Protein AF-A0A936GMY6-F1 (afdb_monomer)

Structure (mmCIF, N/CA/C/O backbone):
data_AF-A0A936GMY6-F1
#
_entry.id   AF-A0A936GMY6-F1
#
loop_
_atom_site.group_PDB
_atom_site.id
_atom_site.type_symbol
_atom_site.label_atom_id
_atom_site.label_alt_id
_atom_site.label_comp_id
_atom_site.label_asym_id
_atom_site.label_entity_id
_atom_site.label_seq_id
_atom_site.pdbx_PDB_ins_code
_atom_site.Cartn_x
_atom_site.Cartn_y
_atom_site.Cartn_z
_atom_site.occupancy
_atom_site.B_iso_or_equiv
_atom_site.auth_seq_id
_atom_site.auth_comp_id
_atom_site.auth_asym_id
_atom_site.auth_atom_id
_atom_site.pdbx_PDB_model_num
ATOM 1 N N . MET A 1 1 ? -50.183 58.309 56.655 1.00 37.19 1 MET A N 1
ATOM 2 C CA . MET A 1 1 ? -50.178 58.803 55.260 1.00 37.19 1 MET A CA 1
ATOM 3 C C . MET A 1 1 ? -48.774 58.585 54.736 1.00 37.19 1 MET A C 1
ATOM 5 O O . MET A 1 1 ? -47.871 58.982 55.447 1.00 37.19 1 MET A O 1
ATOM 9 N N . GLU A 1 2 ? -48.442 57.932 53.631 1.00 38.84 2 GLU A N 1
ATOM 10 C CA . GLU A 1 2 ? -49.088 57.207 52.527 1.00 38.84 2 GLU A CA 1
ATOM 11 C C . GLU A 1 2 ? -47.972 56.224 52.066 1.00 38.84 2 GLU A C 1
ATOM 13 O O . GLU A 1 2 ? -46.813 56.610 52.020 1.00 38.84 2 GLU A O 1
ATOM 18 N N . ILE A 1 3 ? -48.146 54.899 52.081 1.00 44.22 3 ILE A N 1
ATOM 19 C CA . ILE A 1 3 ? -48.715 54.056 51.021 1.00 44.22 3 ILE A CA 1
ATOM 20 C C . ILE A 1 3 ? -47.826 53.971 49.733 1.00 44.22 3 ILE A C 1
ATOM 22 O O . ILE A 1 3 ? -47.657 54.974 49.052 1.00 44.22 3 ILE A O 1
ATOM 26 N N . LYS A 1 4 ? -47.469 52.713 49.351 1.00 43.94 4 LYS A N 1
ATOM 27 C CA . LYS A 1 4 ? -47.248 52.137 47.978 1.00 43.94 4 LYS A CA 1
ATOM 28 C C . LYS A 1 4 ? -45.870 52.329 47.283 1.00 43.94 4 LYS A C 1
ATOM 30 O O . LYS A 1 4 ? -45.279 53.381 47.425 1.00 43.94 4 LYS A O 1
ATOM 35 N N . TYR A 1 5 ? -45.263 51.423 46.487 1.00 50.25 5 TYR A N 1
ATOM 36 C CA . TYR A 1 5 ? -45.522 50.082 45.899 1.00 50.25 5 TYR A CA 1
ATOM 37 C C . TYR A 1 5 ? -44.147 49.406 45.619 1.00 50.25 5 TYR A C 1
ATOM 39 O O . TYR A 1 5 ? -43.230 50.070 45.151 1.00 50.25 5 TYR A O 1
ATOM 47 N N . SER A 1 6 ? -43.899 48.151 46.012 1.00 52.28 6 SER A N 1
ATOM 48 C CA . SER A 1 6 ? -43.818 46.935 45.166 1.00 52.28 6 SER A CA 1
ATOM 49 C C . SER A 1 6 ? -43.630 47.118 43.648 1.00 52.28 6 SER A C 1
ATOM 51 O O . SER A 1 6 ? -44.605 47.402 42.958 1.00 52.28 6 SER A O 1
ATOM 53 N N . ILE A 1 7 ? -42.432 46.820 43.121 1.00 53.59 7 ILE A N 1
ATOM 54 C CA . ILE A 1 7 ? -42.253 46.246 41.773 1.00 53.59 7 ILE A CA 1
ATOM 55 C C . ILE A 1 7 ? -41.162 45.170 41.851 1.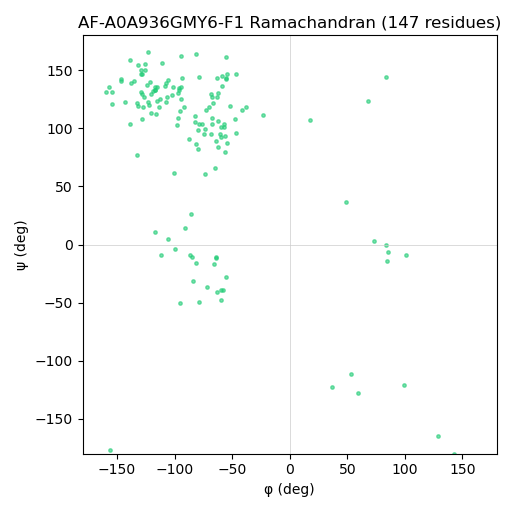00 53.59 7 ILE A C 1
ATOM 57 O O . ILE A 1 7 ? -39.970 45.451 41.956 1.00 53.59 7 ILE A O 1
ATOM 61 N N . ILE A 1 8 ? -41.616 43.919 41.833 1.00 53.56 8 ILE A N 1
ATOM 62 C CA . ILE A 1 8 ? -40.814 42.716 41.626 1.00 53.56 8 ILE A CA 1
ATOM 63 C C . ILE A 1 8 ? -40.566 42.627 40.121 1.00 53.56 8 ILE A C 1
ATOM 65 O O . ILE A 1 8 ? -41.468 42.266 39.366 1.00 53.56 8 ILE A O 1
ATOM 69 N N . THR A 1 9 ? -39.366 42.970 39.665 1.00 56.12 9 THR A N 1
ATOM 70 C CA . THR A 1 9 ? -38.997 42.774 38.258 1.00 56.12 9 THR A CA 1
ATOM 71 C C . THR A 1 9 ? -38.430 41.368 38.092 1.00 56.12 9 THR A C 1
ATOM 73 O O . THR A 1 9 ? -37.238 41.124 38.266 1.00 56.12 9 THR A O 1
ATOM 76 N N . SER A 1 10 ? -39.319 40.423 37.787 1.00 50.34 10 SER A N 1
ATOM 77 C CA . SER A 1 10 ? -38.980 39.079 37.323 1.00 50.34 10 SER A CA 1
ATOM 78 C C . SER A 1 10 ? -38.230 39.158 35.991 1.00 50.34 10 SER A C 1
ATOM 80 O O . SER A 1 10 ? -38.831 39.416 34.951 1.00 50.34 10 SER A O 1
ATOM 82 N N . PHE A 1 11 ? -36.920 38.910 36.002 1.00 49.28 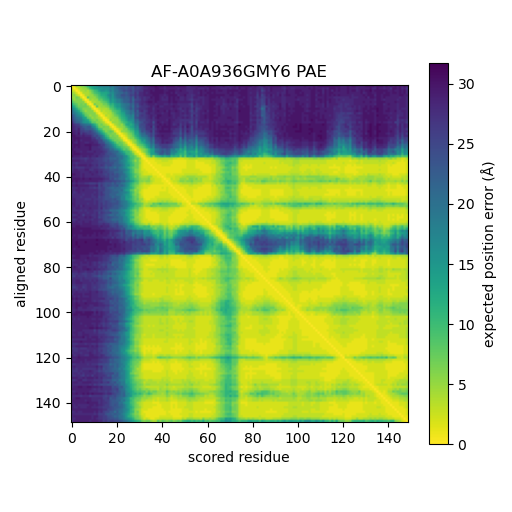11 PHE A N 1
ATOM 83 C CA . PHE A 1 11 ? -36.176 38.622 34.777 1.00 49.28 11 PHE A CA 1
ATOM 84 C C . PHE A 1 11 ? -36.358 37.145 34.423 1.00 49.28 11 PHE A C 1
ATOM 86 O O . PHE A 1 11 ? -35.806 36.249 35.061 1.00 49.28 11 PHE A O 1
ATOM 93 N N . LEU A 1 12 ? -37.183 36.906 33.406 1.00 52.84 12 LEU A N 1
ATOM 94 C CA . LEU A 1 12 ? -37.364 35.612 32.767 1.00 52.84 12 LEU A CA 1
ATOM 95 C C . LEU A 1 12 ? -36.065 35.250 32.026 1.00 52.84 12 LEU A C 1
ATOM 97 O O . LEU A 1 12 ? -35.718 35.861 31.016 1.00 52.84 12 LEU A O 1
ATOM 101 N N . ILE A 1 13 ? -35.333 34.268 32.546 1.00 53.66 13 ILE A N 1
ATOM 102 C CA . ILE A 1 13 ? -34.151 33.696 31.899 1.00 53.66 13 ILE A C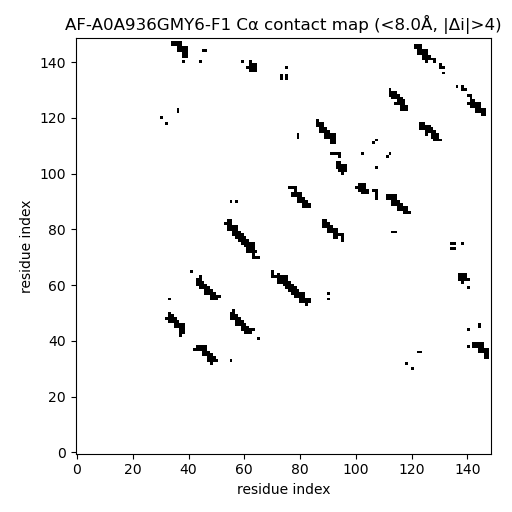A 1
ATOM 103 C C . ILE A 1 13 ? -34.641 32.785 30.768 1.00 53.66 13 ILE A C 1
ATOM 105 O O . ILE A 1 13 ? -35.100 31.670 31.010 1.00 53.66 13 ILE A O 1
ATOM 109 N N . LEU A 1 14 ? -34.542 33.251 29.523 1.00 47.66 14 LEU A N 1
ATOM 110 C CA . LEU A 1 14 ? -34.749 32.412 28.346 1.00 47.66 14 LEU A CA 1
ATOM 111 C C . LEU A 1 14 ? -33.450 31.636 28.063 1.00 47.66 14 LEU A C 1
ATOM 113 O O . LEU A 1 14 ? -32.590 32.088 27.309 1.00 47.66 14 LEU A O 1
ATOM 117 N N . VAL A 1 15 ? -33.278 30.473 28.697 1.00 56.28 15 VAL A N 1
ATOM 118 C CA . VAL A 1 15 ? -32.215 29.530 28.319 1.00 56.28 15 VAL A CA 1
ATOM 119 C C . VAL A 1 15 ? -32.638 28.850 27.020 1.00 56.28 15 VAL A C 1
ATOM 121 O O . VAL A 1 15 ? -33.373 27.863 27.025 1.00 56.28 15 VAL A O 1
ATOM 124 N N . VAL A 1 16 ? -32.179 29.383 25.888 1.00 59.53 16 VAL A N 1
ATOM 125 C CA . VAL A 1 16 ? -32.213 28.666 24.610 1.00 59.53 16 VAL A CA 1
ATOM 126 C C . VAL A 1 16 ? -31.221 27.514 24.725 1.00 59.53 16 VAL A C 1
ATOM 128 O O . VAL A 1 16 ? -30.016 27.678 24.538 1.00 59.53 16 VAL A O 1
ATOM 131 N N . THR A 1 17 ? -31.720 26.335 25.084 1.00 55.88 17 THR A N 1
ATOM 132 C CA . THR A 1 17 ? -30.949 25.107 24.932 1.00 55.88 17 THR A CA 1
ATOM 133 C C . THR A 1 17 ? -30.931 24.773 23.445 1.00 55.88 17 THR A C 1
ATOM 135 O O . THR A 1 17 ? -31.882 24.230 22.890 1.00 55.88 17 THR A O 1
ATOM 138 N N . CYS A 1 18 ? -29.836 25.122 22.766 1.00 46.34 18 CYS A N 1
ATOM 139 C CA . CYS A 1 18 ? -29.472 24.412 21.549 1.00 46.34 18 CYS A CA 1
ATOM 140 C C . CYS A 1 18 ? -29.334 22.940 21.941 1.00 46.34 18 CYS A C 1
ATOM 142 O O . CYS A 1 18 ? -28.355 22.554 22.582 1.00 46.34 18 CYS A O 1
ATOM 144 N N . GLN A 1 19 ? -30.330 22.128 21.585 1.00 49.94 19 GLN A N 1
ATOM 145 C CA . GLN A 1 19 ? -30.170 20.688 21.497 1.00 49.94 19 GLN A CA 1
ATOM 146 C C . GLN A 1 19 ? -29.072 20.447 20.465 1.00 49.94 19 GLN A C 1
ATOM 148 O O . GLN A 1 19 ? -29.308 20.411 19.259 1.00 49.94 19 GLN A O 1
ATOM 153 N N . ALA A 1 20 ? -27.835 20.348 20.950 1.00 49.22 20 ALA A N 1
ATOM 154 C CA . ALA A 1 20 ? -26.781 19.688 20.223 1.00 49.22 20 ALA A CA 1
ATOM 155 C C . ALA A 1 20 ? -27.300 18.274 19.978 1.00 49.22 20 ALA A C 1
ATOM 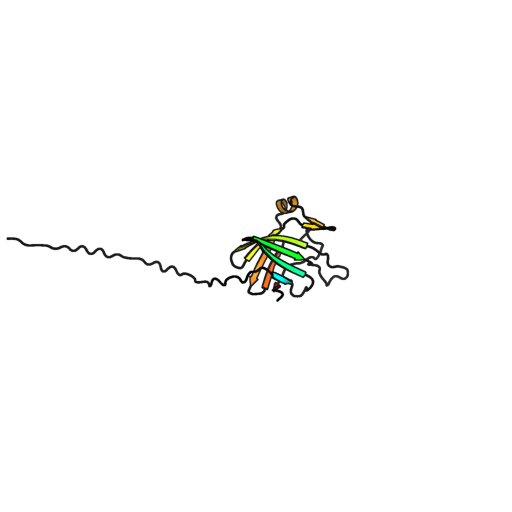157 O O . ALA A 1 20 ? -27.323 17.442 20.886 1.00 49.22 20 ALA A O 1
ATOM 158 N N . ASN A 1 21 ? -27.783 18.040 18.759 1.00 45.03 21 ASN A N 1
ATOM 159 C CA . ASN A 1 21 ? -27.979 16.713 18.218 1.00 45.03 21 ASN A CA 1
ATOM 160 C C . ASN A 1 21 ? -26.575 16.106 18.169 1.00 45.03 21 ASN A C 1
ATOM 162 O O . ASN A 1 21 ? -25.839 16.233 17.190 1.00 45.03 21 ASN A O 1
ATOM 166 N N . ALA A 1 22 ? -26.149 15.559 19.306 1.00 47.06 22 ALA A N 1
ATOM 167 C CA . ALA A 1 22 ? -25.025 14.668 19.384 1.00 47.06 22 ALA A CA 1
ATOM 168 C C . ALA A 1 22 ? -25.462 13.453 18.578 1.00 47.06 22 ALA A C 1
ATOM 170 O O . ALA A 1 22 ? -26.091 12.534 19.102 1.00 47.06 22 ALA A O 1
ATOM 171 N N . ASP A 1 23 ? -25.173 13.502 17.277 1.00 42.69 23 ASP A N 1
ATOM 172 C CA . ASP A 1 23 ? -25.046 12.333 16.431 1.00 42.69 23 ASP A CA 1
ATOM 173 C C . ASP A 1 23 ? -24.023 11.441 17.124 1.00 42.69 23 ASP A C 1
ATOM 175 O O . ASP A 1 23 ? -22.810 11.509 16.909 1.00 42.69 23 ASP A O 1
ATOM 179 N N . ASN A 1 24 ? -24.546 10.620 18.026 1.00 44.50 24 ASN A N 1
ATOM 180 C CA . ASN A 1 24 ? -23.868 9.566 18.734 1.00 44.50 24 ASN A CA 1
ATOM 181 C C . ASN A 1 24 ? -23.668 8.448 17.704 1.00 44.50 24 ASN A C 1
ATOM 183 O O . ASN A 1 24 ? -24.198 7.343 17.818 1.00 44.50 24 ASN A O 1
ATOM 187 N N . ARG A 1 25 ? -22.930 8.763 16.627 1.00 45.59 25 ARG A N 1
ATOM 188 C CA . ARG A 1 25 ? -22.247 7.772 15.812 1.00 45.59 25 ARG A CA 1
ATOM 189 C C . ARG A 1 25 ? -21.303 7.110 16.780 1.00 45.59 25 ARG A C 1
ATOM 191 O O . ARG A 1 25 ? -20.223 7.630 17.042 1.00 45.59 25 ARG A O 1
ATOM 198 N N . SER A 1 26 ? -21.783 6.000 17.329 1.00 45.38 26 SER A N 1
ATOM 199 C CA . SER A 1 26 ? -21.018 4.994 18.033 1.00 45.38 26 SER A CA 1
ATOM 200 C C . SER A 1 26 ? -19.571 5.083 17.571 1.00 45.38 26 SER A C 1
ATOM 202 O O . SER A 1 26 ? -19.277 4.812 16.397 1.00 45.38 26 SER A O 1
ATOM 204 N N . ASN A 1 27 ? -18.694 5.512 18.479 1.00 43.22 27 ASN A N 1
ATOM 205 C CA . ASN A 1 27 ? -17.287 5.170 18.430 1.00 43.22 27 ASN A CA 1
ATOM 206 C C . ASN A 1 27 ? -17.253 3.637 18.428 1.00 43.22 27 ASN A C 1
ATOM 208 O O . ASN A 1 27 ? -17.086 3.006 19.465 1.00 43.22 27 ASN A O 1
ATOM 212 N N . GLU A 1 28 ? -17.501 3.026 17.265 1.00 43.62 28 GLU A N 1
ATOM 213 C CA . GLU A 1 28 ? -16.988 1.711 16.934 1.00 43.62 28 GLU A CA 1
ATOM 214 C C . GLU A 1 28 ? -15.493 1.904 17.106 1.00 43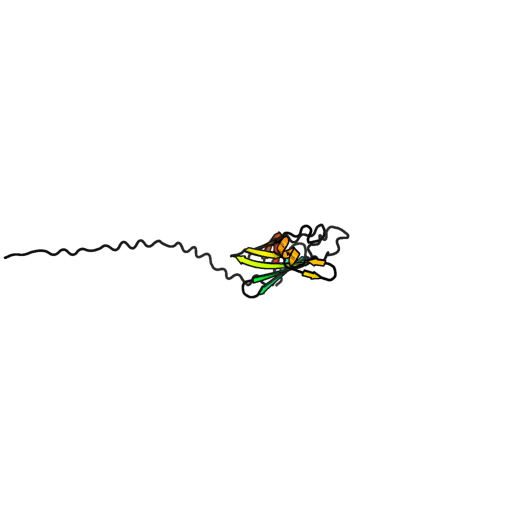.62 28 GLU A C 1
ATOM 216 O O . GLU A 1 28 ? -14.823 2.447 16.222 1.00 43.62 28 GLU A O 1
ATOM 221 N N . THR A 1 29 ? -15.010 1.576 18.305 1.00 49.03 29 THR A N 1
ATOM 222 C CA . THR A 1 29 ? -13.600 1.455 18.610 1.00 49.03 29 THR A CA 1
ATOM 223 C C . THR A 1 29 ? -13.066 0.617 17.480 1.00 49.03 29 THR A C 1
ATOM 225 O O . THR A 1 29 ? -13.458 -0.541 17.324 1.00 49.03 29 THR A O 1
ATOM 228 N N . ILE A 1 30 ? -12.305 1.255 16.597 1.00 54.91 30 ILE A N 1
ATOM 229 C CA . ILE A 1 30 ? -11.721 0.579 15.462 1.00 54.91 30 ILE A CA 1
ATOM 230 C C . ILE A 1 30 ? -10.854 -0.499 16.101 1.00 54.91 30 ILE A C 1
ATOM 232 O O . ILE A 1 30 ? -9.793 -0.188 16.638 1.00 54.91 30 ILE A O 1
ATOM 236 N N . SER A 1 31 ? -11.357 -1.743 16.120 1.00 56.75 31 SER A N 1
ATOM 237 C CA . SER A 1 31 ? -10.551 -2.949 16.283 1.00 56.75 31 SER A CA 1
ATOM 238 C C . SER A 1 31 ? -9.287 -2.662 15.505 1.00 56.75 31 SER A C 1
ATOM 240 O O . SER A 1 31 ? -9.409 -2.356 14.315 1.00 56.75 31 SER A O 1
ATOM 242 N N . THR A 1 32 ? -8.142 -2.642 16.186 1.00 79.50 32 THR A N 1
ATOM 243 C CA . THR A 1 32 ? -6.884 -2.138 15.633 1.00 79.50 32 THR A CA 1
ATOM 244 C C . THR A 1 32 ? -6.758 -2.610 14.186 1.00 79.50 32 THR A C 1
ATOM 246 O O . THR A 1 32 ? -6.762 -3.809 13.913 1.00 79.50 32 THR A O 1
ATOM 249 N N . ILE A 1 33 ? -6.750 -1.672 13.227 1.00 91.69 33 ILE A N 1
ATOM 250 C CA . ILE A 1 33 ? -6.670 -2.031 11.797 1.00 91.69 33 ILE A CA 1
ATOM 251 C C . ILE A 1 33 ? -5.349 -2.726 11.467 1.00 91.69 33 ILE A C 1
ATOM 253 O O . ILE A 1 33 ? -5.195 -3.258 10.372 1.00 91.69 33 ILE A O 1
ATOM 257 N N . ALA A 1 34 ? -4.403 -2.717 12.407 1.00 94.19 34 ALA A N 1
ATOM 258 C CA . ALA A 1 34 ? -3.203 -3.517 12.353 1.00 94.19 34 ALA A CA 1
ATOM 259 C C . ALA A 1 34 ? -3.534 -5.008 12.176 1.00 94.19 34 ALA A C 1
ATOM 261 O O . ALA A 1 34 ? -4.513 -5.542 12.711 1.00 94.19 34 ALA A O 1
ATOM 262 N N . GLY A 1 35 ? -2.702 -5.687 11.404 1.00 95.56 35 GLY A N 1
ATOM 263 C CA . GLY A 1 35 ? -2.871 -7.089 11.062 1.00 95.56 35 GLY A CA 1
ATOM 264 C C . GLY A 1 35 ? -2.460 -7.380 9.630 1.00 95.56 35 GLY A C 1
ATOM 265 O O . GLY A 1 35 ? -2.040 -6.494 8.887 1.00 95.56 35 GLY A O 1
ATOM 266 N N . ILE A 1 36 ? -2.596 -8.648 9.265 1.00 97.00 36 ILE A N 1
ATOM 267 C CA . ILE A 1 36 ? -2.303 -9.152 7.927 1.00 97.00 36 ILE A CA 1
ATOM 268 C C . ILE A 1 36 ? -3.627 -9.330 7.192 1.00 97.00 36 ILE A C 1
ATOM 270 O O . ILE A 1 36 ? -4.593 -9.858 7.749 1.00 97.00 36 ILE A O 1
ATOM 274 N N . TYR A 1 37 ? -3.667 -8.900 5.942 1.00 97.44 37 TYR A N 1
ATOM 275 C CA . TYR A 1 37 ? -4.803 -9.034 5.055 1.00 97.44 37 TYR A CA 1
ATOM 276 C C . TYR A 1 37 ? -4.360 -9.657 3.733 1.00 97.44 37 TYR A C 1
ATOM 278 O O . TYR A 1 37 ? -3.251 -9.408 3.274 1.00 97.44 37 TYR A O 1
ATOM 286 N N . ILE A 1 38 ? -5.232 -10.447 3.116 1.00 95.94 38 ILE A N 1
ATOM 287 C CA . ILE A 1 38 ? -4.988 -11.116 1.833 1.00 95.94 38 ILE A CA 1
ATOM 288 C C . ILE A 1 38 ? -5.995 -10.592 0.813 1.00 95.94 38 ILE A C 1
ATOM 290 O O . ILE A 1 38 ? -7.176 -10.464 1.150 1.00 95.94 38 ILE A O 1
ATOM 294 N N . LEU A 1 39 ? -5.550 -10.271 -0.402 1.00 94.81 39 LEU A N 1
ATOM 295 C CA . LEU A 1 39 ? -6.430 -9.808 -1.474 1.00 94.81 39 LEU A CA 1
ATOM 296 C C . LEU A 1 39 ? -7.365 -10.943 -1.917 1.00 94.81 39 LEU A C 1
ATOM 298 O O . LEU A 1 39 ? -6.930 -12.049 -2.241 1.00 94.81 39 LEU A O 1
ATOM 302 N N . ASN A 1 40 ? -8.672 -10.681 -1.936 1.00 93.25 40 ASN A N 1
ATOM 303 C CA . ASN A 1 40 ? -9.646 -11.658 -2.414 1.00 93.25 40 ASN A CA 1
ATOM 304 C C . ASN A 1 40 ? -9.394 -11.983 -3.893 1.00 93.25 40 ASN A C 1
ATOM 306 O O . ASN A 1 40 ? -9.294 -11.077 -4.711 1.00 93.25 40 ASN A O 1
ATOM 310 N N . GLY A 1 41 ? -9.335 -13.273 -4.230 1.00 87.56 41 GLY A N 1
ATOM 311 C CA . GLY A 1 41 ? -9.061 -13.741 -5.595 1.00 87.56 41 GLY A CA 1
ATOM 312 C C . GLY A 1 41 ? -7.573 -13.827 -5.955 1.00 87.56 41 GLY A C 1
ATOM 313 O O . GLY A 1 41 ? -7.245 -14.523 -6.904 1.00 87.56 41 GLY A O 1
ATOM 314 N N . HIS A 1 42 ? -6.684 -13.222 -5.159 1.00 86.25 42 HIS A N 1
ATOM 315 C CA . HIS A 1 42 ? -5.236 -13.198 -5.396 1.00 86.25 42 HIS A CA 1
ATOM 316 C C . HIS A 1 42 ? -4.489 -13.5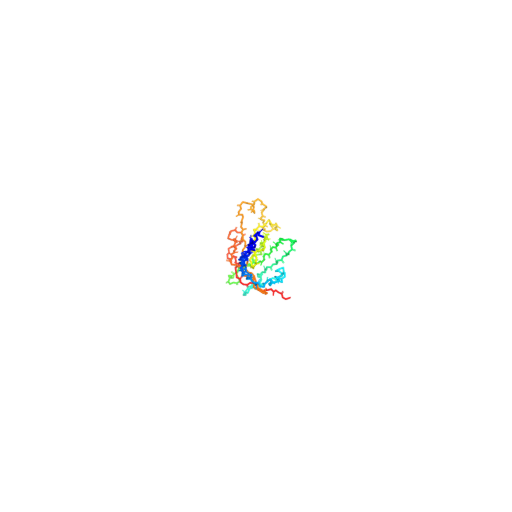54 -4.098 1.00 86.25 42 HIS A C 1
ATOM 318 O O . HIS A 1 42 ? -3.982 -12.670 -3.405 1.00 86.25 42 HIS A O 1
ATOM 324 N N . PRO A 1 43 ? -4.429 -14.844 -3.712 1.00 81.38 43 PRO A N 1
ATOM 325 C CA . PRO A 1 43 ? -3.933 -15.263 -2.398 1.00 81.38 43 PRO A CA 1
ATOM 326 C C . PRO A 1 43 ? -2.439 -14.990 -2.167 1.00 81.38 43 PRO A C 1
ATOM 328 O O . PRO A 1 43 ? -1.996 -15.009 -1.020 1.00 81.38 43 PRO A O 1
ATOM 331 N N . LYS A 1 44 ? -1.676 -14.740 -3.239 1.00 86.38 44 LYS A N 1
ATOM 332 C CA . LYS A 1 44 ? -0.265 -14.334 -3.182 1.00 86.38 44 LYS A CA 1
ATOM 333 C C . LYS A 1 44 ? -0.080 -12.837 -2.916 1.00 86.38 44 LYS A C 1
ATOM 335 O O . LYS A 1 44 ? 1.006 -12.432 -2.530 1.00 86.38 44 LYS A O 1
ATOM 340 N N . THR A 1 45 ? -1.127 -12.026 -3.078 1.00 91.69 45 THR A N 1
ATOM 341 C CA . THR A 1 45 ? -1.078 -10.589 -2.800 1.00 91.69 45 THR A CA 1
ATOM 342 C C . THR A 1 45 ? -1.516 -10.332 -1.363 1.00 91.69 45 THR A C 1
ATOM 344 O O . THR A 1 45 ? -2.657 -10.608 -0.972 1.00 91.69 45 THR A O 1
ATOM 347 N N . SER A 1 46 ? -0.610 -9.775 -0.563 1.00 95.12 46 SER A N 1
ATOM 348 C CA . SER A 1 46 ? -0.829 -9.550 0.864 1.00 95.12 46 SER A CA 1
ATOM 349 C C . SER A 1 46 ? -0.599 -8.098 1.266 1.00 95.12 46 SER A C 1
ATOM 351 O O . SER A 1 46 ? 0.097 -7.346 0.591 1.00 95.12 46 SER A O 1
ATOM 353 N N . MET A 1 47 ? -1.234 -7.696 2.364 1.00 97.56 47 MET A N 1
ATOM 354 C CA . MET A 1 47 ? -1.062 -6.396 2.993 1.00 97.56 47 MET A CA 1
ATOM 355 C C . MET A 1 47 ? -0.859 -6.579 4.490 1.00 97.56 47 MET A C 1
ATOM 357 O O . MET A 1 47 ? -1.741 -7.086 5.187 1.00 97.56 47 MET A O 1
ATOM 361 N N . ARG A 1 48 ? 0.260 -6.100 5.014 1.00 97.69 48 ARG A N 1
ATOM 362 C CA . ARG A 1 48 ? 0.540 -6.039 6.443 1.00 97.69 48 ARG A CA 1
ATOM 363 C C . ARG A 1 48 ? 0.434 -4.597 6.915 1.00 97.69 48 ARG A C 1
ATOM 365 O O . ARG A 1 48 ? 1.043 -3.697 6.352 1.00 97.69 48 ARG A O 1
ATOM 372 N N . ILE A 1 49 ? -0.365 -4.376 7.955 1.00 97.50 49 ILE A N 1
ATOM 373 C CA . ILE A 1 49 ? -0.534 -3.070 8.593 1.00 97.50 49 ILE A CA 1
ATOM 374 C C . ILE A 1 49 ? -0.002 -3.160 10.017 1.00 97.50 49 ILE A C 1
ATOM 376 O O . ILE A 1 49 ? -0.476 -3.973 10.811 1.00 97.50 49 ILE A O 1
ATOM 380 N N . ILE A 1 50 ? 0.948 -2.296 10.353 1.00 96.50 50 ILE A N 1
ATOM 381 C CA . ILE A 1 50 ? 1.544 -2.184 11.685 1.00 96.50 50 ILE A CA 1
ATOM 382 C C . ILE A 1 50 ? 1.212 -0.799 12.222 1.00 96.50 50 ILE A C 1
ATOM 384 O O . ILE A 1 50 ? 1.344 0.199 11.516 1.00 96.50 50 ILE A O 1
ATOM 388 N N . GLN A 1 51 ? 0.757 -0.730 13.468 1.00 94.31 51 GLN A N 1
ATOM 389 C CA . GLN A 1 51 ? 0.565 0.543 14.147 1.00 94.31 51 GLN A CA 1
ATOM 390 C C . GLN A 1 51 ? 1.810 0.858 14.972 1.00 94.31 51 GLN A C 1
ATOM 392 O O . GLN A 1 51 ? 2.180 0.071 15.838 1.00 94.31 51 GLN A O 1
ATOM 397 N N . ASP A 1 52 ? 2.398 2.027 14.739 1.00 90.88 52 ASP A N 1
ATOM 398 C CA . ASP A 1 52 ? 3.409 2.611 15.614 1.00 90.88 52 ASP A CA 1
ATOM 399 C C . ASP A 1 52 ? 2.900 3.971 16.102 1.00 90.88 52 ASP A C 1
ATOM 401 O O . ASP A 1 52 ? 2.694 4.917 15.331 1.00 90.88 52 ASP A O 1
ATOM 405 N N . ASN A 1 53 ? 2.631 4.061 17.404 1.00 86.12 53 ASN A N 1
ATOM 406 C CA . ASN A 1 53 ? 2.011 5.223 18.029 1.00 86.12 53 ASN A CA 1
ATOM 407 C C . ASN A 1 53 ? 0.686 5.627 17.332 1.00 86.12 53 ASN A C 1
ATOM 409 O O . ASN A 1 53 ? -0.329 4.929 17.416 1.00 86.12 53 ASN A O 1
ATOM 413 N N . LYS A 1 54 ? 0.684 6.782 16.648 1.00 85.44 54 LYS A N 1
ATOM 414 C CA . LYS A 1 54 ? -0.458 7.351 15.901 1.00 85.44 54 LYS A CA 1
ATOM 415 C C . LYS A 1 54 ? -0.312 7.216 14.380 1.00 85.44 54 LYS A C 1
ATOM 417 O O . LYS A 1 54 ? -1.129 7.770 13.640 1.00 85.44 54 LYS A O 1
ATOM 422 N N . LYS A 1 55 ? 0.733 6.534 13.914 1.00 92.88 55 LYS A N 1
ATOM 423 C CA . LYS A 1 55 ? 1.009 6.290 12.500 1.00 92.88 55 LYS A CA 1
ATOM 424 C C . LYS A 1 55 ? 0.819 4.813 12.186 1.00 92.88 55 LYS A C 1
ATOM 426 O O . LYS A 1 55 ? 0.883 3.951 13.060 1.00 92.88 55 LYS A O 1
ATOM 431 N N . TYR A 1 56 ? 0.546 4.550 10.920 1.00 95.88 56 TYR A N 1
ATOM 432 C CA . TYR A 1 56 ? 0.408 3.206 10.394 1.00 95.88 56 TYR A CA 1
ATOM 433 C C . TYR A 1 56 ? 1.431 3.002 9.294 1.00 95.88 56 TYR A C 1
ATOM 435 O O . TYR A 1 56 ? 1.524 3.826 8.382 1.00 95.88 56 TYR A O 1
ATOM 443 N N . HIS A 1 57 ? 2.160 1.903 9.407 1.00 97.44 57 HIS A N 1
ATOM 444 C CA . HIS A 1 57 ? 3.074 1.386 8.406 1.00 97.44 57 HIS A CA 1
ATOM 445 C C . HIS A 1 57 ? 2.338 0.308 7.620 1.00 97.44 57 HIS A C 1
ATOM 447 O O . HIS A 1 57 ? 1.699 -0.566 8.210 1.00 97.44 57 HIS A O 1
ATOM 453 N N . ILE A 1 58 ? 2.385 0.406 6.300 1.00 98.06 58 ILE A N 1
ATOM 454 C CA . ILE A 1 58 ? 1.793 -0.543 5.370 1.00 98.06 58 ILE A CA 1
ATOM 455 C C . ILE A 1 58 ? 2.916 -1.155 4.564 1.00 98.06 58 ILE A C 1
ATOM 457 O O . ILE A 1 58 ? 3.752 -0.435 4.027 1.00 98.06 58 ILE A O 1
ATOM 461 N N . GLU A 1 59 ? 2.865 -2.467 4.451 1.00 96.88 59 GLU A N 1
ATOM 462 C CA . GLU A 1 59 ? 3.665 -3.258 3.536 1.00 96.88 59 GLU A CA 1
ATOM 463 C C . GLU A 1 59 ? 2.695 -4.037 2.654 1.00 96.88 59 GLU A C 1
ATOM 465 O O . GLU A 1 59 ? 1.835 -4.761 3.159 1.00 96.88 59 GLU A O 1
ATOM 470 N N . LEU A 1 60 ? 2.769 -3.816 1.347 1.00 95.50 60 LEU A N 1
ATOM 471 C CA . LEU A 1 60 ? 2.089 -4.626 0.344 1.00 95.50 60 LEU A CA 1
ATOM 472 C C . LEU A 1 60 ? 3.129 -5.462 -0.378 1.00 95.50 60 LEU A C 1
ATOM 474 O O . LEU A 1 60 ? 4.185 -4.937 -0.711 1.00 95.50 60 LEU A O 1
ATOM 478 N N . GLU A 1 61 ? 2.796 -6.714 -0.650 1.00 92.56 61 GLU A N 1
ATOM 479 C CA . GLU A 1 61 ? 3.661 -7.660 -1.350 1.00 92.56 61 GLU A CA 1
ATOM 480 C C . GLU A 1 61 ? 2.847 -8.412 -2.406 1.00 92.56 61 GLU A C 1
ATOM 482 O O . GLU A 1 61 ? 1.677 -8.748 -2.173 1.00 92.56 61 GLU A O 1
ATOM 487 N N . GLY A 1 62 ? 3.460 -8.652 -3.565 1.00 89.62 62 GLY A N 1
ATOM 488 C CA . GLY A 1 62 ? 2.875 -9.377 -4.690 1.00 89.62 62 GLY A CA 1
ATOM 489 C C . GLY A 1 62 ? 2.327 -8.434 -5.758 1.00 89.62 62 GLY A C 1
ATOM 490 O O . GLY A 1 62 ? 3.066 -7.644 -6.339 1.00 89.62 62 GLY A O 1
ATOM 491 N N . GLY A 1 63 ? 1.026 -8.535 -6.045 1.00 79.19 63 GLY A N 1
ATOM 492 C CA . GLY A 1 63 ? 0.347 -7.713 -7.053 1.00 79.19 63 GLY A CA 1
ATOM 493 C C . GLY A 1 63 ? 0.444 -8.251 -8.481 1.00 79.19 63 GLY A C 1
ATOM 494 O O . GLY A 1 63 ? -0.218 -7.712 -9.358 1.00 79.19 63 GLY A O 1
ATOM 495 N N . GLY A 1 64 ? 1.216 -9.313 -8.725 1.00 74.25 64 GLY A N 1
ATOM 496 C CA . GLY A 1 64 ? 1.282 -9.973 -10.031 1.00 74.25 64 GLY A CA 1
ATOM 497 C C . GLY A 1 64 ? -0.058 -10.583 -10.463 1.00 74.25 64 GLY A C 1
ATOM 498 O O . GLY A 1 64 ? -0.805 -11.127 -9.646 1.00 74.25 64 GLY A O 1
ATOM 499 N N . ASP A 1 65 ? -0.345 -10.503 -11.761 1.00 65.12 65 ASP A N 1
ATOM 500 C CA . ASP A 1 65 ? -1.499 -11.158 -12.375 1.00 65.12 65 ASP A CA 1
ATOM 501 C C . ASP A 1 65 ? -1.174 -12.632 -12.669 1.00 65.12 65 ASP A C 1
ATOM 503 O O . ASP A 1 65 ? -0.380 -12.933 -13.560 1.00 65.12 65 ASP A O 1
ATOM 507 N N . ASP A 1 66 ? -1.805 -13.546 -11.924 1.00 61.78 66 ASP A N 1
ATOM 508 C CA . ASP A 1 66 ? -1.667 -14.998 -12.107 1.00 61.78 66 ASP A CA 1
ATOM 509 C C . ASP A 1 66 ? -2.210 -15.486 -13.477 1.00 61.78 66 ASP A C 1
ATOM 511 O O . ASP A 1 66 ? -1.978 -16.637 -13.844 1.00 61.78 66 ASP A O 1
ATOM 515 N N . SER A 1 67 ? -2.942 -14.654 -14.236 1.00 56.84 67 SER A N 1
ATOM 516 C CA . SER A 1 67 ? -3.521 -15.019 -15.542 1.00 56.84 67 SER A CA 1
ATOM 517 C C . SER A 1 67 ? -2.572 -14.855 -16.733 1.00 56.84 67 SER A C 1
ATOM 519 O O . SER A 1 67 ? -2.863 -15.349 -17.825 1.00 56.84 67 SER A O 1
ATOM 521 N N . ILE A 1 68 ? -1.422 -14.206 -16.538 1.00 55.56 68 ILE A N 1
ATOM 522 C CA . ILE A 1 68 ? -0.403 -14.042 -17.575 1.00 55.56 68 ILE A CA 1
ATOM 523 C C . ILE A 1 68 ? 0.665 -15.119 -17.355 1.00 55.56 68 ILE A C 1
ATOM 525 O O . ILE A 1 68 ? 1.509 -14.994 -16.467 1.00 55.56 68 ILE A O 1
ATOM 529 N N . GLU A 1 69 ? 0.640 -16.191 -18.160 1.00 44.19 69 GLU A N 1
ATOM 530 C CA . GLU A 1 69 ? 1.716 -17.191 -18.183 1.00 44.19 69 GLU A CA 1
ATOM 531 C C . GLU A 1 69 ? 3.070 -16.485 -18.368 1.00 44.19 69 GLU A C 1
ATOM 533 O O . GLU A 1 69 ? 3.298 -15.786 -19.354 1.00 44.19 69 GLU A O 1
ATOM 538 N N . GLY A 1 70 ? 3.966 -16.637 -17.390 1.00 46.88 70 GLY A N 1
ATOM 539 C CA . GLY A 1 70 ? 5.279 -15.983 -17.383 1.00 46.88 70 GLY A CA 1
ATOM 540 C C . GLY A 1 70 ? 5.384 -14.747 -16.487 1.00 46.88 70 GLY A C 1
ATOM 541 O O . GLY A 1 70 ? 6.501 -14.300 -16.231 1.00 46.88 70 GLY A O 1
ATOM 542 N N . ASN A 1 71 ? 4.277 -14.247 -15.929 1.00 45.19 71 ASN A N 1
ATOM 543 C CA . ASN A 1 71 ? 4.330 -13.312 -14.810 1.00 45.19 71 ASN A CA 1
ATOM 544 C C . ASN A 1 71 ? 4.584 -14.133 -13.540 1.00 45.19 71 ASN A C 1
ATOM 546 O O . ASN A 1 71 ? 3.685 -14.534 -12.801 1.00 45.19 71 ASN A O 1
ATOM 550 N N . VAL A 1 72 ? 5.862 -14.448 -13.320 1.00 45.88 72 VAL A N 1
ATOM 551 C CA . VAL A 1 72 ? 6.363 -14.773 -11.982 1.00 45.88 72 VAL A CA 1
ATOM 552 C C . VAL A 1 72 ? 5.818 -13.699 -11.042 1.00 45.88 72 VAL A C 1
ATOM 554 O O . VAL A 1 72 ? 5.654 -12.563 -11.481 1.00 45.88 72 VAL A O 1
ATOM 557 N N . SER A 1 73 ? 5.527 -14.036 -9.784 1.00 51.12 73 SER A N 1
ATOM 558 C CA . SER A 1 73 ? 5.367 -13.025 -8.735 1.00 51.12 73 SER A CA 1
ATOM 559 C C . SER A 1 73 ? 6.540 -12.058 -8.866 1.00 51.12 73 SER A C 1
ATOM 561 O O . SER A 1 73 ? 7.651 -12.366 -8.452 1.00 51.12 73 SER A O 1
ATOM 563 N N . ALA A 1 74 ? 6.354 -10.939 -9.563 1.00 53.25 74 ALA A N 1
ATOM 564 C CA . ALA A 1 74 ? 7.243 -9.824 -9.410 1.00 53.25 74 ALA A CA 1
ATOM 565 C C . ALA A 1 74 ? 6.902 -9.413 -7.994 1.00 53.25 74 ALA A C 1
ATOM 567 O O . ALA A 1 74 ? 5.791 -8.932 -7.762 1.00 53.25 74 ALA A O 1
ATOM 568 N N . ASP A 1 75 ? 7.789 -9.755 -7.064 1.00 69.81 75 ASP A N 1
ATOM 569 C CA . ASP A 1 75 ? 7.678 -9.468 -5.641 1.00 69.81 75 ASP A CA 1
ATOM 570 C C . ASP A 1 75 ? 7.735 -7.944 -5.471 1.00 69.81 75 ASP A C 1
ATOM 572 O O . ASP A 1 75 ? 8.712 -7.368 -4.997 1.00 69.81 75 ASP A O 1
ATOM 576 N N . CYS A 1 76 ? 6.715 -7.244 -5.976 1.00 87.25 76 CYS A N 1
ATOM 577 C CA . CYS A 1 76 ? 6.618 -5.817 -5.837 1.00 87.25 76 CYS A CA 1
ATOM 578 C C . CYS A 1 76 ? 6.254 -5.576 -4.387 1.00 87.25 76 CYS A C 1
ATOM 580 O O . CYS A 1 76 ? 5.187 -5.982 -3.918 1.00 87.25 76 CYS A O 1
ATOM 582 N N . ILE A 1 77 ? 7.173 -4.925 -3.691 1.00 92.19 77 ILE A N 1
ATOM 583 C CA . ILE A 1 77 ? 7.000 -4.554 -2.303 1.00 92.19 77 ILE A CA 1
ATOM 584 C C . ILE A 1 77 ? 6.795 -3.050 -2.249 1.00 92.19 77 ILE A C 1
ATOM 586 O O . ILE A 1 77 ? 7.622 -2.276 -2.726 1.00 92.19 77 ILE A O 1
ATOM 590 N N . ILE A 1 78 ? 5.672 -2.635 -1.669 1.00 95.44 78 ILE A N 1
ATOM 591 C CA . ILE A 1 78 ? 5.351 -1.228 -1.435 1.00 95.44 78 ILE A CA 1
ATOM 592 C C . ILE A 1 78 ? 5.336 -0.997 0.068 1.00 95.44 78 ILE A C 1
ATOM 594 O O . ILE A 1 78 ? 4.489 -1.537 0.781 1.00 95.44 78 ILE A O 1
ATOM 598 N N . HIS A 1 79 ? 6.223 -0.123 0.538 1.00 97.25 79 HIS A N 1
ATOM 599 C CA . HIS A 1 79 ? 6.159 0.430 1.886 1.00 97.25 79 HIS A CA 1
ATOM 600 C C . HIS A 1 79 ? 5.461 1.785 1.865 1.00 97.25 79 HIS A C 1
ATOM 602 O O . HIS A 1 79 ? 5.755 2.627 1.017 1.00 97.25 79 HIS A O 1
ATOM 608 N N . ALA A 1 80 ? 4.540 2.024 2.798 1.00 98.31 80 ALA A N 1
ATOM 609 C CA . ALA A 1 80 ? 3.859 3.306 2.919 1.00 98.31 80 ALA A CA 1
ATOM 610 C C . ALA A 1 80 ? 3.520 3.661 4.368 1.00 98.31 80 ALA A C 1
ATOM 612 O O . ALA A 1 80 ? 3.064 2.825 5.144 1.00 98.31 80 ALA A O 1
ATOM 613 N N . ASN A 1 81 ? 3.644 4.944 4.710 1.00 98.00 81 ASN A N 1
ATOM 614 C CA . ASN A 1 81 ? 3.337 5.462 6.041 1.00 98.00 81 ASN A CA 1
ATOM 615 C C . ASN A 1 81 ? 2.162 6.428 5.994 1.00 98.00 81 ASN A C 1
ATOM 617 O O . ASN A 1 81 ? 2.096 7.316 5.140 1.00 98.00 81 ASN A O 1
ATOM 621 N N . GLY A 1 82 ? 1.232 6.288 6.935 1.00 96.88 82 GLY A N 1
ATOM 622 C CA . GLY A 1 82 ? 0.003 7.066 6.914 1.00 96.88 82 GLY A CA 1
ATOM 623 C C . GLY A 1 82 ? -0.679 7.255 8.250 1.00 96.88 82 GLY A C 1
ATOM 624 O O . GLY A 1 82 ? -0.210 6.841 9.310 1.00 96.88 82 GLY A O 1
ATOM 625 N N . ILE A 1 83 ? -1.829 7.915 8.166 1.00 95.19 83 ILE A N 1
ATOM 626 C CA . ILE A 1 83 ? -2.704 8.197 9.300 1.00 95.19 83 ILE A CA 1
ATOM 627 C C . ILE A 1 83 ? -4.130 7.759 8.985 1.00 95.19 83 ILE A C 1
ATOM 629 O O . ILE A 1 83 ? -4.581 7.794 7.835 1.00 95.19 83 ILE A O 1
ATOM 633 N N . VAL A 1 84 ? -4.854 7.386 10.036 1.00 94.12 84 VAL A N 1
ATOM 634 C CA . VAL A 1 84 ? -6.274 7.041 9.966 1.00 94.12 84 VAL A CA 1
ATOM 635 C C . VAL A 1 84 ? -7.115 8.253 10.349 1.00 94.12 84 VAL A C 1
ATOM 637 O O . VAL A 1 84 ? -6.865 8.904 11.361 1.00 94.12 84 VAL A O 1
ATOM 640 N N . LYS A 1 85 ? -8.145 8.539 9.551 1.00 93.44 85 LYS A N 1
ATOM 641 C CA . LYS A 1 85 ? -9.206 9.503 9.859 1.00 93.44 85 LYS A CA 1
ATOM 642 C C . LYS A 1 85 ? -10.558 8.818 9.662 1.00 93.44 85 LYS A C 1
ATOM 644 O O . LYS A 1 85 ? -10.966 8.529 8.533 1.00 93.44 85 LYS A O 1
ATOM 649 N N . GLY A 1 86 ? -11.250 8.524 10.763 1.00 91.19 86 GLY A N 1
ATOM 650 C CA . GLY A 1 86 ? -12.446 7.678 10.741 1.00 91.19 86 GLY A CA 1
ATOM 651 C C . GLY A 1 86 ? -12.121 6.287 10.187 1.00 91.19 86 GLY A C 1
ATOM 652 O O . GLY A 1 86 ? -11.166 5.659 10.617 1.00 91.19 86 GLY A O 1
ATOM 653 N N . LYS A 1 87 ? -12.871 5.817 9.183 1.00 93.50 87 LYS A N 1
ATOM 654 C CA . LYS A 1 87 ? -12.655 4.505 8.532 1.00 93.50 87 LYS A CA 1
ATOM 655 C C . LYS A 1 87 ? -11.717 4.558 7.316 1.00 93.50 87 LYS A C 1
ATOM 657 O O . LYS A 1 87 ? -11.731 3.640 6.498 1.00 93.50 87 LYS A O 1
ATOM 662 N N . LYS A 1 88 ? -10.968 5.649 7.131 1.00 96.56 88 LYS A N 1
ATOM 663 C CA . LYS A 1 88 ? -10.082 5.850 5.975 1.00 96.56 88 LYS A CA 1
ATOM 664 C C . LYS A 1 88 ? -8.639 5.998 6.433 1.00 96.56 88 LYS A C 1
ATOM 666 O O . LYS A 1 88 ? -8.365 6.812 7.311 1.00 96.56 88 LYS A O 1
ATOM 671 N N . LEU A 1 89 ? -7.733 5.276 5.789 1.00 96.56 89 LEU A N 1
ATOM 672 C CA . LEU A 1 89 ? -6.297 5.488 5.901 1.00 96.56 89 LEU A CA 1
ATOM 673 C C . LEU A 1 89 ? -5.787 6.098 4.602 1.00 96.56 89 LEU A C 1
ATOM 675 O O . LEU A 1 89 ? -6.181 5.692 3.508 1.00 96.56 89 LEU A O 1
ATOM 679 N N . THR A 1 90 ? -4.929 7.103 4.728 1.00 98.06 90 THR A N 1
ATOM 680 C CA . THR A 1 90 ? -4.142 7.636 3.613 1.00 98.06 90 T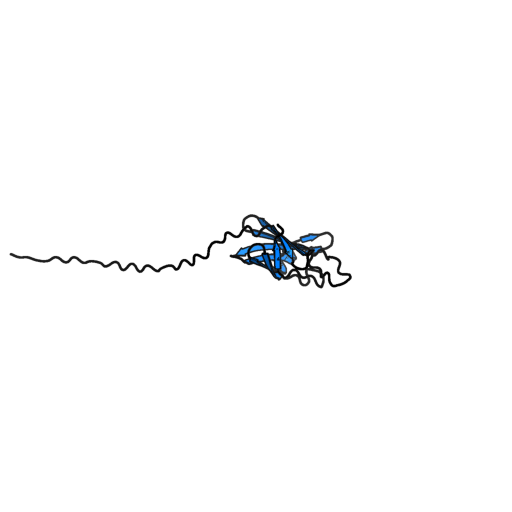HR A CA 1
ATOM 681 C C . THR A 1 90 ? -2.678 7.549 3.998 1.00 98.06 90 THR A C 1
ATOM 683 O O . THR A 1 90 ? -2.296 8.095 5.035 1.00 98.06 90 THR A O 1
ATOM 686 N N . ALA A 1 91 ? -1.896 6.851 3.181 1.00 98.31 91 ALA A N 1
ATOM 687 C CA . ALA A 1 91 ? -0.462 6.698 3.358 1.00 98.31 91 ALA A CA 1
ATOM 688 C C . ALA A 1 91 ? 0.284 7.121 2.095 1.00 98.31 91 ALA A C 1
ATOM 690 O O . ALA A 1 91 ? -0.248 7.030 0.986 1.00 98.31 91 ALA A O 1
ATOM 691 N N . THR A 1 92 ? 1.501 7.604 2.298 1.00 98.44 92 THR A N 1
ATOM 692 C CA . THR A 1 92 ? 2.447 7.969 1.244 1.00 98.44 92 THR A CA 1
ATOM 693 C C . THR A 1 92 ? 3.526 6.903 1.190 1.00 98.44 92 THR A C 1
ATOM 695 O O . THR A 1 92 ? 3.926 6.407 2.245 1.00 98.44 92 THR A O 1
ATOM 698 N N . PHE A 1 93 ? 3.976 6.553 -0.012 1.00 98.19 93 PHE A N 1
ATOM 699 C CA . PHE A 1 93 ? 5.046 5.580 -0.191 1.00 98.19 93 PHE A CA 1
ATOM 700 C C . PHE A 1 93 ? 6.308 6.063 0.525 1.00 98.19 93 PHE A C 1
ATOM 702 O O . PHE A 1 93 ? 6.576 7.263 0.609 1.00 98.19 93 PHE A O 1
ATOM 709 N N . THR A 1 94 ? 7.061 5.123 1.068 1.00 97.88 94 THR A N 1
ATOM 710 C CA . THR A 1 94 ? 8.337 5.366 1.732 1.00 97.88 94 THR A CA 1
ATOM 711 C C . THR A 1 94 ? 9.421 4.550 1.074 1.00 97.88 94 THR A C 1
ATOM 713 O O . THR A 1 94 ? 9.130 3.629 0.313 1.00 97.88 94 THR A O 1
ATOM 716 N N . ALA A 1 95 ? 10.669 4.894 1.378 1.00 96.25 95 ALA A N 1
ATOM 717 C CA . ALA A 1 95 ? 11.792 4.182 0.814 1.00 96.25 95 ALA A CA 1
ATOM 718 C C . ALA A 1 95 ? 11.717 2.673 1.092 1.00 96.25 95 ALA A C 1
ATOM 720 O O . ALA A 1 95 ? 11.297 2.237 2.170 1.00 96.25 95 ALA A O 1
ATOM 721 N N . VAL A 1 96 ? 12.138 1.903 0.099 1.00 94.00 96 VAL A N 1
ATOM 722 C CA . VAL A 1 96 ? 12.365 0.465 0.193 1.00 94.00 96 VAL A CA 1
ATOM 723 C C . VAL A 1 96 ? 13.657 0.168 -0.551 1.00 94.00 96 VAL A C 1
ATOM 725 O O . VAL A 1 96 ? 13.921 0.768 -1.591 1.00 94.00 96 VAL A O 1
ATOM 728 N N . ASP A 1 97 ? 14.477 -0.705 0.010 1.00 91.19 97 ASP A N 1
ATOM 729 C CA . ASP A 1 97 ? 15.741 -1.117 -0.583 1.00 91.19 97 ASP A CA 1
ATOM 730 C C . ASP A 1 97 ? 15.802 -2.639 -0.534 1.00 91.19 97 ASP A C 1
ATOM 732 O O . ASP A 1 97 ? 15.675 -3.235 0.538 1.00 91.19 97 ASP A O 1
ATOM 736 N N . MET A 1 98 ? 15.886 -3.249 -1.709 1.00 85.56 98 MET A N 1
ATOM 737 C CA . MET A 1 98 ? 15.895 -4.689 -1.929 1.00 85.56 98 MET A CA 1
ATOM 738 C C . MET A 1 98 ? 16.933 -5.010 -2.997 1.00 85.56 98 MET A C 1
ATOM 740 O O . MET A 1 98 ? 17.231 -4.178 -3.851 1.00 85.56 98 MET A O 1
ATOM 744 N N . ASP A 1 99 ? 17.401 -6.254 -3.025 1.00 83.25 99 ASP A N 1
ATOM 745 C CA . ASP A 1 99 ? 18.443 -6.698 -3.959 1.00 83.25 99 ASP A CA 1
ATOM 746 C C . ASP A 1 99 ? 18.107 -6.434 -5.442 1.00 83.25 99 ASP A C 1
ATOM 748 O O . ASP A 1 99 ? 19.001 -6.255 -6.267 1.00 83.25 99 ASP A O 1
ATOM 752 N N . THR A 1 100 ? 16.818 -6.404 -5.793 1.00 81.19 100 THR A N 1
ATOM 753 C CA . THR A 1 100 ? 16.320 -6.258 -7.171 1.00 81.19 100 THR A CA 1
ATOM 754 C C . THR A 1 100 ? 15.607 -4.932 -7.443 1.00 81.19 100 THR A C 1
ATOM 756 O O . THR A 1 100 ? 15.292 -4.638 -8.598 1.00 81.19 100 THR A O 1
ATOM 759 N N . PHE A 1 101 ? 15.337 -4.126 -6.413 1.00 85.69 101 PHE 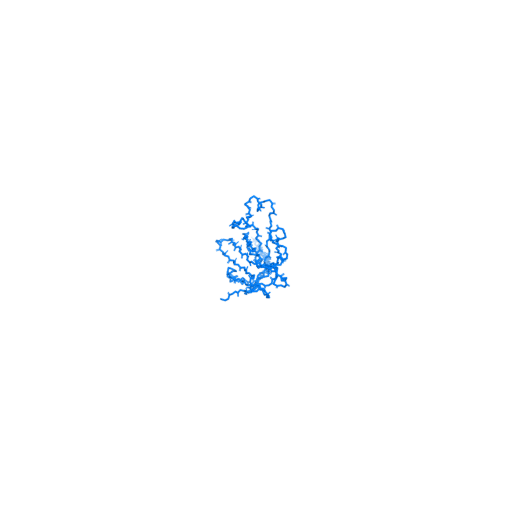A N 1
ATOM 760 C CA . PHE A 1 101 ? 14.581 -2.883 -6.536 1.00 85.69 101 PHE A CA 1
ATOM 761 C C . PHE A 1 101 ? 14.892 -1.925 -5.389 1.00 85.69 101 PHE A C 1
ATOM 763 O O . PHE A 1 101 ? 14.850 -2.299 -4.220 1.00 85.69 101 PHE A O 1
ATOM 770 N N . SER A 1 102 ? 15.089 -0.653 -5.726 1.00 90.81 102 SER A N 1
ATOM 771 C CA . SER A 1 102 ? 15.242 0.417 -4.746 1.00 90.81 102 SER A CA 1
ATOM 772 C C . SER A 1 102 ? 14.299 1.573 -5.063 1.00 90.81 102 SER A C 1
ATOM 774 O O . SER A 1 102 ? 14.299 2.100 -6.178 1.00 90.81 102 SER A O 1
ATOM 776 N N . TYR A 1 103 ? 13.570 2.026 -4.052 1.00 94.94 103 TYR A N 1
ATOM 777 C CA . TYR A 1 103 ? 12.866 3.297 -4.038 1.00 94.94 103 TYR A CA 1
ATOM 778 C C . TYR A 1 103 ? 13.473 4.166 -2.945 1.00 94.94 103 TYR A C 1
ATOM 780 O O . TYR A 1 103 ? 13.367 3.863 -1.760 1.00 94.94 103 TYR A O 1
ATOM 788 N N . THR A 1 104 ? 14.148 5.239 -3.331 1.00 96.62 104 THR A N 1
ATOM 789 C CA . THR A 1 104 ? 14.910 6.072 -2.394 1.00 96.62 104 THR A CA 1
ATOM 790 C C . THR A 1 104 ? 14.027 7.068 -1.638 1.00 96.62 104 THR A C 1
ATOM 792 O O . THR A 1 104 ? 12.921 7.406 -2.062 1.00 96.62 104 THR A O 1
ATOM 795 N N . ASN A 1 105 ? 14.548 7.629 -0.538 1.00 97.31 105 ASN A N 1
ATOM 796 C CA . ASN A 1 105 ? 13.879 8.726 0.176 1.00 97.31 105 ASN A CA 1
ATOM 797 C C . ASN A 1 105 ? 13.635 9.940 -0.735 1.00 97.31 105 ASN A C 1
ATOM 799 O O . ASN A 1 105 ? 12.565 10.538 -0.679 1.00 97.31 105 ASN A O 1
ATOM 803 N N . LYS A 1 106 ? 14.592 10.259 -1.617 1.00 97.56 106 LYS A N 1
ATOM 804 C CA . LYS A 1 106 ? 14.459 11.353 -2.587 1.00 97.56 106 LYS A CA 1
ATOM 805 C C . LYS A 1 106 ? 13.266 11.128 -3.521 1.00 97.56 106 LYS A C 1
ATOM 807 O O . LYS A 1 106 ? 12.440 12.020 -3.675 1.00 97.56 106 LYS A O 1
ATOM 812 N N . GLN A 1 107 ? 13.127 9.924 -4.079 1.00 97.12 107 GLN A N 1
ATOM 813 C CA . GLN A 1 107 ? 11.976 9.585 -4.923 1.00 97.12 107 GLN A CA 1
ATOM 814 C C . GLN A 1 107 ? 10.657 9.645 -4.144 1.00 97.12 107 GLN A C 1
ATOM 816 O O . GLN A 1 107 ? 9.676 10.186 -4.648 1.00 97.12 107 GLN A O 1
ATOM 821 N N . ALA A 1 108 ? 10.628 9.163 -2.896 1.00 97.19 108 ALA A N 1
ATOM 822 C CA . ALA A 1 108 ? 9.443 9.258 -2.040 1.00 97.19 108 ALA A CA 1
ATOM 823 C C . ALA A 1 108 ? 9.006 10.717 -1.794 1.00 97.19 108 ALA A C 1
ATOM 825 O O . ALA A 1 108 ? 7.809 11.025 -1.795 1.00 97.19 108 ALA A O 1
ATOM 826 N N . GLU A 1 109 ? 9.968 11.625 -1.612 1.00 96.12 109 GLU A N 1
ATOM 827 C CA . GLU A 1 109 ? 9.731 13.060 -1.429 1.00 96.12 109 GLU A CA 1
ATOM 828 C C . GLU A 1 109 ? 9.289 13.771 -2.714 1.00 96.12 109 GLU A C 1
ATOM 830 O O . GLU A 1 109 ? 8.441 14.667 -2.647 1.00 96.12 109 GLU A O 1
ATOM 835 N N . GLU A 1 110 ? 9.832 13.381 -3.868 1.00 97.62 110 GLU A N 1
ATOM 836 C CA . GLU A 1 110 ? 9.538 13.985 -5.172 1.00 97.62 110 GLU A CA 1
ATOM 837 C C . GLU A 1 110 ? 8.206 13.485 -5.749 1.00 97.62 110 GLU A C 1
ATOM 839 O O . GLU A 1 110 ? 7.349 14.288 -6.125 1.00 97.62 110 GLU A O 1
ATOM 844 N N . GLU A 1 111 ? 7.993 12.169 -5.769 1.00 97.31 111 GLU A N 1
ATOM 845 C CA . GLU A 1 111 ? 6.847 11.538 -6.430 1.00 97.31 111 GLU A CA 1
ATOM 846 C C . GLU A 1 111 ? 5.595 11.519 -5.543 1.00 97.31 111 GLU A C 1
ATOM 848 O O . GLU A 1 111 ? 4.473 11.599 -6.042 1.00 97.31 111 GLU A O 1
ATOM 853 N N . LYS A 1 112 ? 5.763 11.438 -4.212 1.00 97.12 112 LYS A N 1
ATOM 854 C CA . LYS A 1 112 ? 4.671 11.479 -3.216 1.00 97.12 112 LYS A CA 1
ATOM 855 C C . LYS A 1 112 ? 3.512 10.522 -3.529 1.00 97.12 112 LYS A C 1
ATOM 857 O O . LYS A 1 112 ? 2.351 10.859 -3.255 1.00 97.12 112 LYS A O 1
ATOM 862 N N . ARG A 1 113 ? 3.826 9.342 -4.074 1.00 98.00 113 ARG A N 1
ATOM 863 C CA . ARG A 1 113 ? 2.874 8.267 -4.397 1.00 98.00 113 ARG A CA 1
ATOM 864 C C . ARG A 1 113 ? 2.050 7.886 -3.176 1.00 98.00 113 ARG A C 1
ATOM 866 O O . ARG A 1 113 ? 2.531 7.957 -2.043 1.00 98.00 113 ARG A O 1
ATOM 873 N N . LYS A 1 114 ? 0.788 7.503 -3.380 1.00 98.19 114 LYS A N 1
ATOM 874 C CA . LYS A 1 114 ? -0.155 7.269 -2.274 1.00 98.19 114 LYS A CA 1
ATOM 875 C C . LYS A 1 114 ? -0.898 5.958 -2.402 1.00 98.19 114 LYS A C 1
ATOM 877 O O . LYS A 1 114 ? -1.214 5.501 -3.493 1.00 98.19 114 LYS A O 1
ATOM 882 N N . ILE A 1 115 ? -1.312 5.463 -1.244 1.00 98.44 115 ILE A N 1
ATOM 883 C CA . ILE A 1 115 ? -2.337 4.440 -1.089 1.00 98.44 115 ILE A CA 1
ATOM 884 C C . ILE A 1 115 ? -3.477 4.986 -0.228 1.00 98.44 115 ILE A C 1
ATOM 886 O O . ILE A 1 115 ? -3.266 5.707 0.757 1.00 98.44 115 ILE A O 1
ATOM 890 N N . LYS A 1 116 ? -4.716 4.664 -0.608 1.00 98.56 116 LYS A N 1
ATOM 891 C CA . LYS A 1 116 ? -5.909 5.000 0.170 1.00 98.56 116 LYS A CA 1
ATOM 892 C C . LYS A 1 116 ? -6.739 3.754 0.425 1.00 98.56 116 LYS A C 1
ATOM 894 O O . LYS A 1 116 ? -7.147 3.052 -0.498 1.00 98.56 116 LYS A O 1
ATOM 899 N N . ILE A 1 117 ? -7.041 3.539 1.699 1.00 98.56 117 ILE A N 1
ATOM 900 C CA . ILE A 1 117 ? -7.705 2.332 2.182 1.00 98.56 117 ILE A CA 1
ATOM 901 C C . ILE A 1 117 ? -8.963 2.724 2.940 1.00 98.56 117 ILE A C 1
ATOM 903 O O . ILE A 1 117 ? -8.960 3.667 3.738 1.00 98.56 117 ILE A O 1
ATOM 907 N N . ARG A 1 118 ? -10.055 1.999 2.708 1.00 97.81 118 ARG A N 1
ATOM 908 C CA . ARG A 1 118 ? -11.280 2.094 3.503 1.00 97.81 118 ARG A CA 1
ATOM 909 C C . ARG A 1 118 ? -11.496 0.807 4.284 1.00 97.81 118 ARG A C 1
ATOM 911 O O . ARG A 1 118 ? -11.616 -0.257 3.688 1.00 97.81 118 ARG A O 1
ATOM 918 N N . PHE A 1 119 ? -11.639 0.923 5.598 1.00 95.94 119 PHE A N 1
ATOM 919 C CA . PHE A 1 119 ? -11.866 -0.219 6.479 1.00 95.94 119 PHE A CA 1
ATOM 920 C C . PHE A 1 119 ? -13.351 -0.473 6.728 1.00 95.94 119 PHE A C 1
ATOM 922 O O . PHE A 1 119 ? -14.157 0.453 6.878 1.00 95.94 119 PHE A O 1
ATOM 929 N N . ARG A 1 120 ? -13.705 -1.755 6.806 1.00 92.44 120 ARG A N 1
ATOM 930 C CA . ARG A 1 120 ? -15.000 -2.267 7.268 1.00 92.44 120 ARG A CA 1
ATOM 931 C C . ARG A 1 120 ? -14.735 -3.551 8.039 1.00 92.44 120 ARG A C 1
ATOM 933 O O . ARG A 1 120 ? -14.195 -4.463 7.439 1.00 92.44 120 ARG A O 1
ATOM 940 N N . ARG A 1 121 ? -15.142 -3.665 9.309 1.00 87.06 121 ARG A N 1
ATOM 941 C CA . ARG A 1 121 ? -14.912 -4.873 10.138 1.00 87.06 121 ARG A CA 1
ATOM 942 C C . ARG A 1 121 ? -13.537 -5.513 9.832 1.00 87.06 121 ARG A C 1
ATOM 944 O O . ARG A 1 121 ? -12.530 -4.821 9.889 1.00 87.06 121 ARG A O 1
ATOM 951 N N . SER A 1 122 ? -13.500 -6.785 9.443 1.00 91.38 122 SER A N 1
ATOM 952 C CA . SER A 1 122 ? -12.291 -7.546 9.100 1.00 91.38 122 SER A CA 1
ATOM 953 C C . SER A 1 122 ? -11.836 -7.380 7.639 1.00 91.38 122 SER A C 1
ATOM 955 O O . SER A 1 122 ? -11.228 -8.292 7.090 1.00 91.38 122 SER A O 1
ATOM 957 N N . GLN A 1 123 ? -12.163 -6.266 6.986 1.00 96.25 123 GLN A N 1
ATOM 958 C CA . GLN A 1 123 ? -11.858 -5.995 5.582 1.00 96.25 123 GLN A CA 1
ATOM 959 C C . GLN A 1 123 ? -11.192 -4.634 5.398 1.00 96.25 123 GLN A C 1
ATOM 961 O O . GLN A 1 123 ? -11.536 -3.645 6.058 1.00 96.25 123 GLN A O 1
ATOM 966 N N . ALA A 1 124 ? -10.301 -4.580 4.417 1.00 97.75 124 ALA A N 1
ATOM 967 C CA . ALA A 1 124 ? -9.649 -3.372 3.952 1.00 97.75 124 ALA A CA 1
ATOM 968 C C . ALA A 1 124 ? -9.830 -3.266 2.434 1.00 97.75 124 ALA A C 1
ATOM 970 O O . ALA A 1 124 ? -9.409 -4.142 1.694 1.00 97.75 124 ALA A O 1
ATOM 971 N N . ASN A 1 125 ? -10.496 -2.215 1.962 1.00 98.12 125 ASN A N 1
ATOM 972 C CA . ASN A 1 125 ? -10.644 -1.949 0.534 1.00 98.12 125 ASN A CA 1
ATOM 973 C C . ASN A 1 125 ? -9.581 -0.936 0.098 1.00 98.12 125 ASN A C 1
ATOM 975 O O . ASN A 1 125 ? -9.682 0.241 0.469 1.00 98.12 125 ASN A O 1
ATOM 979 N N . VAL A 1 126 ? -8.594 -1.392 -0.669 1.00 98.31 126 VAL A N 1
ATOM 980 C CA . VAL A 1 126 ? -7.636 -0.534 -1.369 1.00 98.31 126 VAL A CA 1
ATOM 981 C C . VAL A 1 126 ? -8.337 -0.017 -2.620 1.00 98.31 126 VAL A C 1
ATOM 983 O O . VAL A 1 126 ? -8.466 -0.717 -3.617 1.00 98.31 126 VAL A O 1
ATOM 986 N N . TYR A 1 127 ? -8.851 1.209 -2.544 1.00 97.88 127 TYR A N 1
ATOM 987 C CA . TYR A 1 127 ? -9.627 1.809 -3.638 1.00 97.88 127 TYR A CA 1
ATOM 988 C C . TYR A 1 127 ? -8.801 2.771 -4.498 1.00 97.88 127 TYR A C 1
ATOM 990 O O . TYR A 1 127 ? -9.322 3.368 -5.437 1.00 97.88 127 TYR A O 1
ATOM 998 N N . TYR A 1 128 ? -7.549 3.007 -4.111 1.00 98.00 128 TYR A N 1
ATOM 999 C CA . TYR A 1 128 ? -6.593 3.810 -4.856 1.00 98.00 128 TYR A CA 1
ATOM 1000 C C . TYR A 1 128 ? -5.179 3.447 -4.411 1.00 98.00 128 TYR A C 1
ATOM 1002 O O . TYR A 1 128 ? -4.886 3.478 -3.209 1.00 98.00 128 TYR A O 1
ATOM 1010 N N . ILE A 1 129 ? -4.312 3.193 -5.383 1.00 97.00 129 ILE A N 1
ATOM 1011 C CA . ILE A 1 129 ? -2.876 3.025 -5.206 1.00 97.00 129 ILE A CA 1
ATOM 1012 C C . ILE A 1 129 ? -2.152 3.556 -6.444 1.00 97.00 129 ILE A C 1
ATOM 1014 O O . ILE A 1 129 ? -2.637 3.406 -7.562 1.00 97.00 129 ILE A O 1
ATOM 1018 N N . ASP A 1 130 ? -1.017 4.214 -6.236 1.00 95.62 130 ASP A N 1
ATOM 1019 C CA . ASP A 1 130 ? -0.197 4.791 -7.304 1.00 95.62 130 ASP A CA 1
ATOM 1020 C C . ASP A 1 130 ? 1.009 3.892 -7.633 1.00 95.62 130 ASP A C 1
ATOM 1022 O O . ASP A 1 130 ? 2.165 4.259 -7.413 1.00 95.62 130 ASP A O 1
ATOM 1026 N N . SER A 1 131 ? 0.734 2.665 -8.088 1.00 91.19 131 SER A N 1
ATOM 1027 C CA . SER A 1 131 ? 1.750 1.639 -8.386 1.00 91.19 131 SER A CA 1
ATOM 1028 C C . SER A 1 131 ? 2.326 1.722 -9.807 1.00 91.19 131 SER A C 1
ATOM 1030 O O . SER A 1 131 ? 3.303 1.037 -10.112 1.00 91.19 131 SER A O 1
ATOM 1032 N N . LEU A 1 132 ? 1.760 2.556 -10.688 1.00 88.38 132 LEU A N 1
ATOM 1033 C CA . LEU A 1 132 ? 2.155 2.613 -12.098 1.00 88.38 132 LEU A CA 1
ATOM 1034 C C . LEU A 1 132 ? 3.586 3.145 -12.262 1.00 88.38 132 LEU A C 1
ATOM 1036 O O . LEU A 1 132 ? 3.899 4.259 -11.842 1.00 88.38 132 LEU A O 1
ATOM 1040 N N . GLY A 1 133 ? 4.459 2.353 -12.886 1.00 87.12 133 GLY A N 1
ATOM 1041 C CA . GLY A 1 133 ? 5.881 2.686 -13.023 1.00 87.12 133 GLY A CA 1
ATOM 1042 C C . GLY A 1 133 ? 6.683 2.556 -11.721 1.00 87.12 133 GLY A C 1
ATOM 1043 O O . GLY A 1 133 ? 7.865 2.875 -11.720 1.00 87.12 133 GLY A O 1
ATOM 1044 N N . TYR A 1 134 ? 6.049 2.105 -10.632 1.00 89.25 134 TYR A N 1
ATOM 1045 C CA . TYR A 1 134 ? 6.724 1.652 -9.415 1.00 89.25 134 TYR A CA 1
ATOM 1046 C C . TYR A 1 134 ? 6.889 0.132 -9.447 1.00 89.25 134 TYR A C 1
ATOM 1048 O O . TYR A 1 134 ? 7.984 -0.385 -9.268 1.00 89.25 134 TYR A O 1
ATOM 1056 N N . CYS A 1 135 ? 5.794 -0.578 -9.724 1.00 86.88 135 CYS A N 1
ATOM 1057 C CA . CYS A 1 135 ? 5.802 -2.018 -9.933 1.00 86.88 135 CYS A CA 1
ATOM 1058 C C . CYS A 1 135 ? 5.917 -2.362 -11.424 1.00 86.88 135 CYS A C 1
ATOM 1060 O O . CYS A 1 135 ? 5.620 -1.535 -12.295 1.00 86.88 135 CYS A O 1
ATOM 1062 N N . GLY A 1 136 ? 6.301 -3.612 -11.703 1.00 80.94 136 GLY A N 1
ATOM 1063 C CA . GLY A 1 136 ? 6.265 -4.188 -13.046 1.00 80.94 136 GLY A CA 1
ATOM 1064 C C . GLY A 1 136 ? 4.879 -4.106 -13.698 1.00 80.94 136 GLY A C 1
ATOM 1065 O O . GLY A 1 136 ? 3.859 -3.893 -13.037 1.00 80.94 136 GLY A O 1
ATOM 1066 N N . TYR A 1 137 ? 4.846 -4.254 -15.023 1.00 78.12 137 TYR A N 1
ATOM 1067 C CA . TYR A 1 137 ? 3.608 -4.157 -15.793 1.00 78.12 137 TYR A CA 1
ATOM 1068 C C . TYR A 1 137 ? 2.574 -5.197 -15.331 1.00 78.12 137 TYR A C 1
ATOM 1070 O O . TYR A 1 137 ? 2.908 -6.359 -15.107 1.00 78.12 137 TYR A O 1
ATOM 1078 N N . GLY A 1 138 ? 1.316 -4.772 -15.196 1.00 77.19 138 GLY A N 1
ATOM 1079 C CA . GLY A 1 138 ? 0.217 -5.629 -14.740 1.00 77.19 138 GLY A CA 1
ATOM 1080 C C . GLY A 1 138 ? 0.088 -5.767 -13.220 1.00 77.19 138 GLY A C 1
ATOM 1081 O O . GLY A 1 138 ? -0.833 -6.436 -12.771 1.00 77.19 138 GLY A O 1
ATOM 1082 N N . ALA A 1 139 ? 0.956 -5.126 -12.427 1.00 84.44 139 ALA A N 1
ATOM 1083 C CA . ALA A 1 139 ? 0.833 -5.173 -10.977 1.00 84.44 139 ALA A CA 1
ATOM 1084 C C . ALA A 1 139 ? -0.392 -4.387 -10.468 1.00 84.44 139 ALA A C 1
ATOM 1086 O O . ALA A 1 139 ? -0.444 -3.158 -10.604 1.00 84.44 139 ALA A O 1
ATOM 1087 N N . ASP A 1 140 ? -1.336 -5.074 -9.821 1.00 87.94 140 ASP A N 1
ATOM 1088 C CA . ASP A 1 140 ? -2.519 -4.467 -9.207 1.00 87.94 140 ASP A CA 1
ATOM 1089 C C . ASP A 1 140 ? -2.693 -4.902 -7.744 1.00 87.94 140 ASP A C 1
ATOM 1091 O O . ASP A 1 140 ? -2.692 -6.080 -7.391 1.00 87.94 140 ASP A O 1
ATOM 1095 N N . PHE A 1 141 ? -2.866 -3.905 -6.880 1.00 93.38 141 PHE A N 1
ATOM 1096 C CA . PHE A 1 141 ? -3.121 -4.059 -5.445 1.00 93.38 141 PHE A CA 1
ATOM 1097 C C . PHE A 1 141 ? -4.491 -3.499 -5.054 1.00 93.38 141 PHE A C 1
ATOM 1099 O O . PHE A 1 141 ? -4.788 -3.291 -3.878 1.00 93.38 141 PHE A O 1
ATOM 1106 N N . SER A 1 142 ? -5.322 -3.166 -6.035 1.00 94.88 142 SER A N 1
ATOM 1107 C CA . SER A 1 142 ? -6.652 -2.628 -5.807 1.00 94.88 142 SER A CA 1
ATOM 1108 C C . SER A 1 142 ? -7.618 -3.753 -5.454 1.00 94.88 142 SER A C 1
ATOM 1110 O O . SER A 1 142 ? -7.558 -4.853 -5.992 1.00 94.88 142 SER A O 1
ATOM 1112 N N . GLY A 1 143 ? -8.561 -3.468 -4.560 1.00 96.44 143 GLY A N 1
ATOM 1113 C CA . GLY A 1 143 ? -9.642 -4.394 -4.243 1.00 96.44 143 GLY A CA 1
ATOM 1114 C C . GLY A 1 143 ? -9.826 -4.656 -2.758 1.00 96.44 143 GLY A C 1
ATOM 1115 O O . GLY A 1 143 ? -9.389 -3.900 -1.884 1.00 96.44 143 GLY A O 1
ATOM 1116 N N . ILE A 1 144 ? -10.577 -5.718 -2.473 1.00 97.69 144 ILE A N 1
ATOM 1117 C CA . ILE A 1 144 ? -11.003 -6.066 -1.120 1.00 97.69 144 ILE A CA 1
ATOM 1118 C C . ILE A 1 144 ? -10.025 -7.076 -0.538 1.00 97.69 144 ILE A C 1
ATOM 1120 O O . ILE A 1 144 ? -9.969 -8.223 -0.970 1.00 97.69 144 ILE A O 1
ATOM 1124 N N . TYR A 1 145 ? -9.329 -6.652 0.505 1.00 97.56 145 TYR A N 1
ATOM 1125 C CA . TYR A 1 145 ? -8.493 -7.505 1.321 1.00 97.56 145 TYR A CA 1
ATOM 1126 C C . TYR A 1 145 ? -9.267 -8.009 2.536 1.00 97.56 145 TYR A C 1
ATOM 1128 O O . TYR A 1 145 ? -9.940 -7.241 3.236 1.00 97.56 145 TYR A O 1
ATOM 1136 N N . GLN A 1 146 ? -9.123 -9.296 2.825 1.00 97.25 146 GLN A N 1
ATOM 1137 C CA . GLN A 1 146 ? -9.710 -9.964 3.976 1.00 97.25 146 GLN A CA 1
ATOM 1138 C C . GLN A 1 146 ? -8.647 -10.175 5.056 1.00 97.25 146 GLN A C 1
ATOM 1140 O O . GLN A 1 146 ? -7.577 -10.719 4.789 1.00 97.25 146 GLN A O 1
ATOM 1145 N N . ARG A 1 147 ? -8.935 -9.757 6.294 1.00 96.38 147 ARG A N 1
ATOM 1146 C CA . ARG A 1 147 ? -8.022 -9.946 7.430 1.00 96.38 147 ARG A CA 1
ATOM 1147 C C . ARG A 1 147 ? -7.829 -11.439 7.685 1.00 96.38 147 ARG A C 1
ATOM 1149 O O . ARG A 1 147 ? -8.818 -12.160 7.853 1.00 96.38 147 ARG A O 1
ATOM 1156 N N . LYS A 1 148 ? -6.572 -11.877 7.740 1.00 93.75 148 LYS A N 1
ATOM 1157 C CA . LYS A 1 148 ? -6.188 -13.225 8.164 1.00 93.75 148 LYS A CA 1
ATOM 1158 C C . LYS A 1 148 ? -6.496 -13.356 9.660 1.00 93.75 148 LYS A C 1
ATOM 1160 O O . LYS A 1 148 ? -6.200 -12.436 10.426 1.00 93.75 148 LYS A O 1
ATOM 1165 N N . LYS A 1 149 ? -7.195 -14.429 10.032 1.00 81.50 149 LYS A N 1
ATOM 1166 C CA . LYS A 1 149 ? -7.528 -14.724 11.432 1.00 81.50 149 LYS A CA 1
ATOM 1167 C C . LYS A 1 149 ? -6.293 -15.169 12.199 1.00 81.50 149 LYS A C 1
ATOM 1169 O O . LYS A 1 149 ? -5.440 -15.829 11.567 1.00 81.50 149 LYS A O 1
#

Radius of gyration: 27.14 Å; Cα contacts (8 Å, |Δi|>4): 277; chains: 1; bounding box: 69×76×73 Å

Solvent-accessible surface area (backbone atoms only — not comparable to full-atom values): 8914 Å² total; per-residue (Å²): 141,80,88,90,78,93,80,85,82,80,80,82,81,80,79,80,73,77,76,73,78,72,77,75,70,71,82,69,72,72,68,68,82,50,47,46,24,32,33,69,98,38,84,76,22,37,37,41,32,45,70,54,95,83,35,34,43,35,40,34,38,25,22,46,45,85,86,45,91,85,51,59,74,51,75,37,69,48,37,24,47,27,43,72,60,89,57,32,37,49,23,34,42,43,54,43,82,51,101,88,50,73,43,47,62,66,53,30,70,73,68,57,37,40,40,36,34,40,55,52,94,67,32,40,32,27,82,42,67,62,45,82,86,74,38,66,91,72,51,55,78,69,43,54,21,41,49,63,129

Mean predicted aligned error: 11.68 Å

pLDDT: mean 81.0, std 20.14, range [37.19, 98.56]

Nearest PDB structures (foldseek):
  3mm0-assembly3_K-2  TM=3.743E-01  e=5.978E-01  Gallus gallus
  7pkq-assembly1_M  TM=2.747E-01  e=7.618E+00  Chlamydomonas reinhardtii

Foldseek 3Di:
DDDDDDDDPDD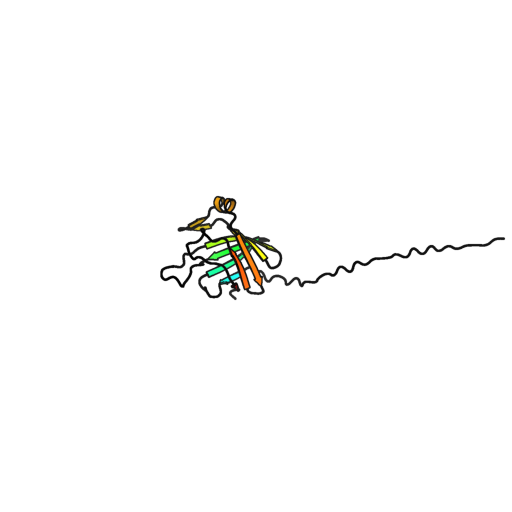DDPPPPPPPPPPCPDPPVPPPLAAKWAFPPHRQWIWGWDDDPQKIKIWIFFQFDPPDVPRDRQGQIWIWMWGDDPQKTKTWTAWDDDPVDTDHRVNSVVVRWMWMWGDDRQKIAGQDGDCVVSTDPNRDPGGIIGGDD

Sequence (149 aa):
MEIKYSIITSFLILVVTCQANADNRSNETISTIAGIYILNGHPKTSMRIIQDNKKYHIELEGGGDDSIEGNVSADCIIHANGIVKGKKLTATFTAVDMDTFSYTNKQAEEEKRKIKIRFRRSQANVYYIDSLGYCGYGADFSGIYQRKK

Secondary structure (DSSP, 8-state):
----------------------------------EEEEETTEEEEEEEEEEETTEEEEEEEE---TTSTT-----EEEEEEEEEETTEEEEEE--EEETTEEE-HHHHHHH--EEEEEEETTEEEEEEE--BTTBPTT----EEEEEP-